Protein AF-A0A536QXT1-F1 (afdb_monomer_lite)

pLDDT: mean 77.89, std 16.11, range [39.53, 96.19]

Structure (mmCIF, N/CA/C/O backbone):
data_AF-A0A536QXT1-F1
#
_entry.id   AF-A0A536QXT1-F1
#
loop_
_atom_site.group_PDB
_atom_site.id
_atom_site.type_symbol
_atom_site.label_atom_id
_atom_site.label_alt_id
_atom_site.label_comp_id
_atom_site.label_asym_id
_atom_site.label_entity_id
_atom_site.label_seq_id
_atom_site.pdbx_PDB_ins_code
_atom_site.Cartn_x
_atom_site.Cartn_y
_atom_site.Cartn_z
_atom_site.occupancy
_atom_site.B_iso_or_equiv
_atom_site.auth_seq_id
_atom_site.auth_comp_id
_atom_site.auth_asym_id
_atom_site.auth_atom_id
_atom_site.pdbx_PDB_model_num
ATOM 1 N N . MET A 1 1 ? -66.895 42.286 120.898 1.00 40.38 1 MET A N 1
ATOM 2 C CA . MET A 1 1 ? -66.283 42.930 1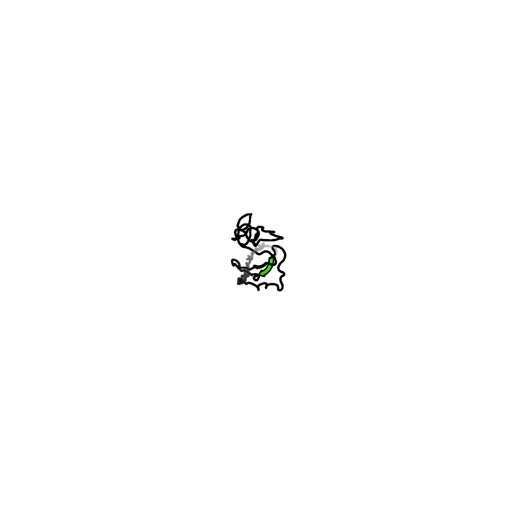19.714 1.00 40.38 1 MET A CA 1
ATOM 3 C C . MET A 1 1 ? -64.913 42.300 119.509 1.00 40.38 1 MET A C 1
ATOM 5 O O . MET A 1 1 ? -64.067 42.483 120.363 1.00 40.38 1 MET A O 1
ATOM 9 N N . GLY A 1 2 ? -64.748 41.333 118.602 1.00 40.84 2 GLY A N 1
ATOM 10 C CA . GLY A 1 2 ? -64.318 41.585 117.217 1.00 40.84 2 GLY A CA 1
ATOM 11 C C . GLY A 1 2 ? -62.828 41.958 117.222 1.00 40.84 2 GLY A C 1
ATOM 12 O O . GLY A 1 2 ? -62.494 43.019 117.716 1.00 40.84 2 GLY A O 1
ATOM 13 N N . SER A 1 3 ? -61.886 41.181 116.687 1.00 39.53 3 SER A N 1
ATOM 14 C CA . SER A 1 3 ? -61.837 40.740 115.294 1.00 39.53 3 SER A CA 1
ATOM 15 C C . SER A 1 3 ? -60.483 40.024 115.043 1.00 39.53 3 SER A C 1
ATOM 17 O O . SER A 1 3 ? -59.517 40.350 115.728 1.00 39.53 3 SER A O 1
ATOM 19 N N . ARG A 1 4 ? -60.421 39.193 113.980 1.00 43.53 4 ARG A N 1
ATOM 20 C CA . ARG A 1 4 ? -59.234 38.872 113.131 1.00 43.53 4 ARG A CA 1
ATOM 21 C C . ARG A 1 4 ? -58.286 37.759 113.617 1.00 43.53 4 ARG A C 1
ATOM 23 O O . ARG A 1 4 ? -57.933 37.742 114.778 1.00 43.53 4 ARG A O 1
ATOM 30 N N . ILE A 1 5 ? -57.772 36.816 112.817 1.00 48.12 5 ILE A N 1
ATOM 31 C CA . ILE A 1 5 ? -57.780 36.481 111.376 1.00 48.12 5 ILE A CA 1
ATOM 32 C C . ILE A 1 5 ? -57.341 34.998 111.317 1.00 48.12 5 ILE A C 1
ATOM 34 O O . ILE A 1 5 ? -56.335 34.654 111.931 1.00 48.12 5 ILE A O 1
ATOM 38 N N . PHE A 1 6 ? -58.037 34.133 110.573 1.00 41.16 6 PHE A N 1
ATOM 39 C CA . PHE A 1 6 ? -57.503 32.832 110.143 1.00 41.16 6 PHE A CA 1
ATOM 40 C C . PHE A 1 6 ? -57.125 32.948 108.665 1.00 41.16 6 PHE A C 1
ATOM 42 O O . PHE A 1 6 ? -57.949 33.356 107.849 1.00 41.16 6 PHE A O 1
ATOM 49 N N . SER A 1 7 ? -55.878 32.620 108.336 1.00 44.53 7 SER A N 1
ATOM 50 C CA . SER A 1 7 ? -55.336 32.627 106.977 1.00 44.53 7 SER A CA 1
ATOM 51 C C . SER A 1 7 ? -54.989 31.187 106.594 1.00 44.53 7 SER A C 1
ATOM 53 O O . SER A 1 7 ? -54.157 30.593 107.282 1.00 44.53 7 SER A O 1
ATOM 55 N N . PRO A 1 8 ? -55.599 30.583 105.560 1.00 49.38 8 PRO A N 1
ATOM 56 C CA . PRO A 1 8 ? -55.111 29.325 105.022 1.00 49.38 8 PRO A CA 1
ATOM 57 C C . PRO A 1 8 ? -54.189 29.572 103.819 1.00 49.38 8 PRO A C 1
ATOM 59 O O . PRO A 1 8 ? -54.551 30.228 102.843 1.00 49.38 8 PRO A O 1
ATOM 62 N N . LEU A 1 9 ? -52.982 29.013 103.913 1.00 43.44 9 LEU A N 1
ATOM 63 C CA . LEU A 1 9 ? -52.027 28.848 102.820 1.00 43.44 9 LEU A CA 1
ATOM 64 C C . LEU A 1 9 ? -52.678 28.085 101.655 1.00 43.44 9 LEU A C 1
ATOM 66 O O . LEU A 1 9 ? -53.100 26.941 101.811 1.00 43.44 9 LEU A O 1
ATOM 70 N N . VAL A 1 10 ? -52.720 28.714 100.482 1.00 43.09 10 VAL A N 1
ATOM 71 C CA . VAL A 1 10 ? -53.077 28.075 99.210 1.00 43.09 10 VAL A CA 1
ATOM 72 C C . VAL A 1 10 ? -51.800 27.498 98.600 1.00 43.09 10 VAL A C 1
ATOM 74 O O . VAL A 1 10 ? -50.863 28.235 98.301 1.00 43.09 10 VAL A O 1
ATOM 77 N N . VAL A 1 11 ? -51.755 26.177 98.420 1.00 44.84 11 VAL A N 1
ATOM 78 C CA . VAL A 1 11 ? -50.685 25.475 97.695 1.00 44.84 11 VAL A CA 1
ATOM 79 C C . VAL A 1 11 ? -51.102 25.363 96.228 1.00 44.84 11 VAL A C 1
ATOM 81 O O . VAL A 1 11 ? -52.096 24.711 95.916 1.00 44.84 11 VAL A O 1
ATOM 84 N N . ALA A 1 12 ? -50.360 26.005 95.326 1.00 45.12 12 ALA A N 1
ATOM 85 C CA . ALA A 1 12 ? -50.551 25.881 93.882 1.00 45.12 12 ALA A CA 1
ATOM 86 C C . ALA A 1 12 ? -49.687 24.731 93.336 1.00 45.12 12 ALA A C 1
ATOM 88 O O . ALA A 1 12 ? -48.463 24.761 93.456 1.00 45.12 12 ALA A O 1
ATOM 89 N N . ALA A 1 13 ? -50.317 23.719 92.736 1.00 45.69 13 ALA A N 1
ATOM 90 C CA . ALA A 1 13 ? -49.630 22.637 92.033 1.00 45.69 13 ALA A CA 1
ATOM 91 C C . ALA A 1 13 ? -49.416 23.023 90.559 1.00 45.69 13 ALA A C 1
ATOM 93 O O . ALA A 1 13 ? -50.376 23.297 89.840 1.00 45.69 13 ALA A O 1
ATOM 94 N N . ILE A 1 14 ? -48.160 23.048 90.108 1.00 53.03 14 ILE A N 1
ATOM 95 C CA . ILE A 1 14 ? -47.790 23.283 88.705 1.00 53.03 14 ILE A CA 1
ATOM 96 C C . ILE A 1 14 ? -47.712 21.925 87.998 1.00 53.03 14 ILE A C 1
ATOM 98 O O . ILE A 1 14 ? -46.902 21.077 88.369 1.00 53.03 14 ILE A O 1
ATOM 102 N N . VAL A 1 15 ? -48.541 21.723 86.972 1.00 52.38 15 VAL A N 1
ATOM 103 C CA . VAL A 1 15 ? -48.498 20.550 86.085 1.00 52.38 15 VAL A CA 1
ATOM 104 C C . VAL A 1 15 ? -47.639 20.898 84.868 1.00 52.38 15 VAL A C 1
ATOM 106 O O . VAL A 1 15 ? -47.990 21.785 84.093 1.00 52.38 15 VAL A O 1
ATOM 109 N N . PHE A 1 16 ? -46.508 20.211 84.696 1.00 45.91 16 PHE A N 1
ATOM 110 C CA . PHE A 1 16 ? -45.676 20.304 83.492 1.00 45.91 16 PHE A CA 1
ATOM 111 C C . PHE A 1 16 ? -46.166 19.294 82.445 1.00 45.91 16 PHE A C 1
ATOM 113 O O . PHE A 1 16 ? -45.973 18.091 82.602 1.00 45.91 16 PHE A O 1
ATOM 120 N N . SER A 1 17 ? -46.782 19.786 81.368 1.00 48.25 17 SER A N 1
ATOM 121 C CA . SER A 1 17 ? -47.130 18.984 80.188 1.00 48.25 17 SER A CA 1
ATOM 122 C C . SER A 1 17 ? -45.988 19.031 79.174 1.00 48.25 17 SER A C 1
ATOM 124 O O . SER A 1 17 ? -45.720 20.073 78.578 1.00 48.25 17 SER A O 1
ATOM 126 N N . SER A 1 18 ? -45.309 17.906 78.962 1.00 56.62 18 SER A N 1
ATOM 127 C CA . SER A 1 18 ? -44.285 17.744 77.929 1.00 56.62 18 SER A CA 1
ATOM 128 C C . SER A 1 18 ? -44.925 17.340 76.595 1.00 56.62 18 SER A C 1
ATOM 130 O O . SER A 1 18 ? -45.436 16.234 76.437 1.00 56.62 18 SER A O 1
ATOM 132 N N . LEU A 1 19 ? -44.889 18.239 75.607 1.00 58.31 19 LEU A N 1
ATOM 133 C CA . LEU A 1 19 ? -45.233 17.914 74.221 1.00 58.31 19 LEU A CA 1
ATOM 134 C C . LEU A 1 19 ? -44.045 17.198 73.566 1.00 58.31 19 LEU A C 1
ATOM 136 O O . LEU A 1 19 ? -43.004 17.804 73.317 1.00 58.31 19 LEU A O 1
ATOM 140 N N . ALA A 1 20 ? -44.198 15.905 73.286 1.00 60.09 20 ALA A N 1
ATOM 141 C CA . ALA A 1 20 ? -43.243 15.151 72.485 1.00 60.09 20 ALA A CA 1
ATOM 142 C C . ALA A 1 20 ? -43.400 15.533 71.004 1.00 60.09 20 ALA A C 1
ATOM 144 O O . ALA A 1 20 ? -44.385 15.179 70.359 1.00 60.09 20 ALA A O 1
ATOM 145 N N . VAL A 1 21 ? -42.425 16.261 70.458 1.00 60.75 21 VAL A N 1
ATOM 146 C CA . VAL A 1 21 ? -42.320 16.516 69.015 1.00 60.75 21 VAL A CA 1
ATOM 147 C C . VAL A 1 21 ? -41.601 15.329 68.379 1.00 60.75 21 VAL A C 1
ATOM 149 O O . VAL A 1 21 ? -40.430 15.087 68.663 1.00 60.75 21 VAL A O 1
ATOM 152 N N . TRP A 1 22 ? -42.295 14.569 67.532 1.00 61.62 22 TRP A N 1
ATOM 153 C CA . TRP A 1 22 ? -41.678 13.520 66.714 1.00 61.62 22 TRP A CA 1
ATOM 154 C C . TRP A 1 22 ? -41.211 14.098 65.372 1.00 61.62 22 TRP A C 1
ATOM 156 O O . TRP A 1 22 ? -41.986 14.793 64.711 1.00 61.62 22 TRP A O 1
ATOM 166 N N . PRO A 1 23 ? -39.973 13.820 64.928 1.00 55.31 23 PRO A N 1
ATOM 167 C CA . PRO A 1 23 ? -39.521 14.248 63.615 1.00 55.31 23 PRO A CA 1
ATOM 168 C C . PRO A 1 23 ? -40.154 13.360 62.536 1.00 55.31 23 PRO A C 1
ATOM 170 O O . PRO A 1 23 ? -39.964 12.146 62.521 1.00 55.31 23 PRO A O 1
ATOM 173 N N . ALA A 1 24 ? -40.896 13.964 61.609 1.00 63.25 24 ALA A N 1
ATOM 174 C CA . ALA A 1 24 ? -41.355 13.284 60.404 1.00 63.25 24 ALA A CA 1
ATOM 175 C C . ALA A 1 24 ? -40.187 13.171 59.408 1.00 63.25 24 ALA A C 1
ATOM 177 O O . ALA A 1 24 ? -39.742 14.169 58.837 1.00 63.25 24 ALA A O 1
ATOM 178 N N . THR A 1 25 ? -39.682 11.960 59.183 1.00 62.41 25 THR A N 1
ATOM 179 C CA . THR A 1 25 ? -38.692 11.677 58.139 1.00 62.41 25 THR A CA 1
ATOM 180 C C . THR A 1 25 ? -39.370 11.687 56.767 1.00 62.41 25 THR A C 1
ATOM 182 O O . THR A 1 25 ? -40.106 10.774 56.402 1.00 62.41 25 THR A O 1
ATOM 185 N N . ARG A 1 26 ? -39.129 12.735 55.971 1.00 65.44 26 ARG A N 1
ATOM 186 C CA . ARG A 1 26 ? -39.479 12.738 54.543 1.00 65.44 26 ARG A CA 1
ATOM 187 C C . ARG A 1 26 ? -38.472 11.877 53.783 1.00 65.44 26 ARG A C 1
ATOM 189 O O . ARG A 1 26 ? -37.307 12.250 53.677 1.00 65.44 26 ARG A O 1
ATOM 196 N N . ALA A 1 27 ? -38.921 10.748 53.241 1.00 67.56 27 ALA A N 1
ATOM 197 C CA . ALA A 1 27 ? -38.139 9.974 52.285 1.00 67.56 27 ALA A CA 1
ATOM 198 C C . ALA A 1 27 ? -38.083 10.731 50.949 1.00 67.56 27 ALA A C 1
ATOM 200 O O . ALA A 1 27 ? -39.114 10.989 50.327 1.00 67.56 27 ALA A O 1
ATOM 201 N N . PHE A 1 28 ? -36.882 11.115 50.522 1.00 65.44 28 PHE A N 1
ATOM 202 C CA . PHE A 1 28 ? -36.654 11.682 49.197 1.00 65.44 28 PHE A CA 1
ATOM 203 C C . PHE A 1 28 ? -36.511 10.516 48.213 1.00 65.44 28 PHE A C 1
ATOM 205 O O . PHE A 1 28 ? -35.582 9.717 48.337 1.00 65.44 28 PHE A O 1
ATOM 212 N N . ALA A 1 29 ? -37.441 10.374 47.268 1.00 68.25 29 ALA A N 1
ATOM 213 C CA . ALA A 1 29 ? -37.279 9.414 46.182 1.00 68.25 29 ALA A CA 1
ATOM 214 C C . ALA A 1 29 ? -36.111 9.881 45.301 1.00 68.25 29 ALA A C 1
ATOM 216 O O . ALA A 1 29 ? -36.139 10.990 44.765 1.00 68.25 29 ALA A O 1
ATOM 217 N N . ALA A 1 30 ? -35.064 9.062 45.189 1.00 70.81 30 ALA A N 1
ATOM 218 C CA . ALA A 1 30 ? -33.963 9.341 44.279 1.00 70.81 30 ALA A CA 1
ATOM 219 C C . ALA A 1 30 ? -34.484 9.322 42.828 1.00 70.81 30 ALA A C 1
ATOM 221 O O . ALA A 1 30 ? -35.277 8.439 42.489 1.00 70.81 30 ALA A O 1
ATOM 222 N N . PRO A 1 31 ? -34.060 10.259 41.9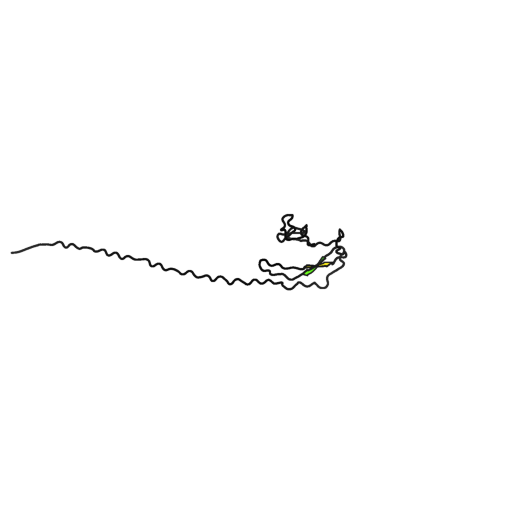61 1.00 66.00 31 PRO A N 1
ATOM 223 C CA . PRO A 1 31 ? -34.397 10.189 40.549 1.00 66.00 31 PRO A CA 1
ATOM 224 C C . PRO A 1 31 ? -33.807 8.902 39.962 1.00 66.00 31 PRO A C 1
ATOM 226 O O . PRO A 1 31 ? -32.609 8.640 40.071 1.00 66.00 31 PRO A O 1
ATOM 229 N N . THR A 1 32 ? -34.651 8.084 39.341 1.00 63.41 32 THR A N 1
ATOM 230 C CA . THR A 1 32 ? -34.212 6.970 38.504 1.00 63.41 32 THR A CA 1
ATOM 231 C C . THR A 1 32 ? -33.554 7.545 37.254 1.00 63.41 32 THR A C 1
ATOM 233 O O . THR A 1 32 ? -34.227 7.955 36.309 1.00 63.41 32 THR A O 1
ATOM 236 N N . SER A 1 33 ? -32.220 7.598 37.244 1.00 68.06 33 SER A N 1
ATOM 237 C CA . SER A 1 33 ? -31.461 7.849 36.019 1.00 68.06 33 SER A CA 1
ATOM 238 C C . SER A 1 33 ? -31.817 6.765 35.006 1.00 68.06 33 SER A C 1
ATOM 240 O O . SER A 1 33 ? -31.451 5.603 35.175 1.00 68.06 33 SER A O 1
ATOM 242 N N . SER A 1 34 ? -32.560 7.137 33.965 1.00 66.75 34 SER A N 1
ATOM 243 C CA . SER A 1 34 ? -32.763 6.264 32.812 1.00 66.75 34 SER A CA 1
ATOM 244 C C . SER A 1 34 ? -31.395 6.023 32.183 1.00 66.75 34 SER A C 1
ATOM 246 O O . SER A 1 34 ? -30.724 6.978 31.789 1.00 66.75 34 SER A O 1
ATOM 248 N N . ALA A 1 35 ? -30.950 4.766 32.146 1.00 66.94 35 ALA A N 1
ATOM 249 C CA . ALA A 1 35 ? -29.725 4.414 31.445 1.00 66.94 35 ALA A CA 1
ATOM 250 C C . ALA A 1 35 ? -29.864 4.867 29.980 1.00 66.94 35 ALA A C 1
ATOM 252 O O . ALA A 1 35 ? -30.922 4.633 29.384 1.00 66.94 35 ALA A O 1
ATOM 253 N N . PRO A 1 36 ? -28.852 5.533 29.394 1.00 65.19 36 PRO A N 1
ATOM 254 C CA . PRO A 1 36 ? -28.902 5.863 27.979 1.00 65.19 36 PRO A CA 1
ATOM 255 C C . PRO A 1 36 ? -29.094 4.564 27.189 1.00 65.19 36 PRO A C 1
ATOM 257 O O . PRO A 1 36 ? -28.470 3.547 27.503 1.00 65.19 36 PRO A O 1
ATOM 260 N N . ALA A 1 37 ? -29.981 4.586 26.191 1.00 65.75 37 ALA A N 1
ATOM 261 C CA . ALA A 1 37 ? -30.126 3.470 25.267 1.00 65.75 37 ALA A CA 1
ATOM 262 C C . ALA A 1 37 ? -28.739 3.123 24.710 1.00 65.75 37 ALA A C 1
ATOM 264 O O . ALA A 1 37 ? -28.012 4.019 24.272 1.00 65.75 37 ALA A O 1
ATOM 265 N N . ALA A 1 38 ? -28.352 1.847 24.778 1.00 65.94 38 ALA A N 1
ATOM 266 C CA . ALA A 1 38 ? -27.084 1.393 24.226 1.00 65.94 38 ALA A CA 1
ATOM 267 C C . ALA A 1 38 ? -27.022 1.825 22.755 1.00 65.94 38 ALA A C 1
ATOM 269 O O . ALA A 1 38 ? -27.861 1.413 21.953 1.00 65.94 38 ALA A O 1
ATOM 270 N N . ALA A 1 39 ? -26.073 2.700 22.415 1.00 69.44 39 ALA A N 1
ATOM 271 C CA . ALA A 1 39 ? -25.872 3.104 21.035 1.00 69.44 39 ALA A CA 1
ATOM 272 C C . ALA A 1 39 ? -25.581 1.842 20.214 1.00 69.44 39 ALA A C 1
ATOM 274 O O . ALA A 1 39 ? -24.644 1.101 20.520 1.00 69.44 39 ALA A O 1
ATOM 275 N N . THR A 1 40 ? -26.395 1.573 19.193 1.00 81.88 40 THR A N 1
ATOM 276 C CA . THR A 1 40 ? -26.105 0.509 18.233 1.00 81.88 40 THR A CA 1
ATOM 277 C C . THR A 1 40 ? -24.861 0.916 17.470 1.00 81.88 40 THR A C 1
ATOM 279 O O . THR A 1 40 ? -24.903 1.815 16.630 1.00 81.88 40 THR A O 1
ATOM 282 N N . CYS A 1 41 ? -23.737 0.293 17.802 1.00 90.25 41 CYS A N 1
ATOM 283 C CA . CYS A 1 41 ? -22.529 0.473 17.028 1.00 90.25 41 CYS A CA 1
ATOM 284 C C . CYS A 1 41 ? -22.712 -0.198 15.663 1.00 90.25 41 CYS A C 1
ATOM 286 O O . CYS A 1 41 ? -23.151 -1.345 15.590 1.00 90.25 41 CYS A O 1
ATOM 288 N N . VAL A 1 42 ? -22.378 0.523 14.595 1.00 93.06 42 VAL A N 1
ATOM 289 C CA . VAL A 1 42 ? -22.382 -0.001 13.229 1.00 93.06 42 VAL A CA 1
ATOM 290 C C . VAL A 1 42 ? -21.042 0.333 12.596 1.00 93.06 42 VAL A C 1
ATOM 292 O O . VAL A 1 42 ? -20.690 1.507 12.461 1.00 93.06 42 VAL A O 1
ATOM 295 N N . SER A 1 43 ? -20.295 -0.696 12.210 1.00 94.44 43 SER A N 1
ATOM 296 C CA . SER A 1 43 ? -19.064 -0.502 11.459 1.00 94.44 43 SER A CA 1
ATOM 297 C C . SER A 1 43 ? -19.354 -0.072 10.029 1.00 94.44 43 SER A C 1
ATOM 299 O O . SER A 1 43 ? -20.372 -0.426 9.436 1.00 94.44 43 SER A O 1
ATOM 301 N N . SER A 1 44 ? -18.432 0.679 9.446 1.00 95.00 44 SER A N 1
ATOM 302 C CA . SER A 1 44 ? -18.517 1.117 8.057 1.00 95.00 44 SER A CA 1
ATOM 303 C C . SER A 1 44 ? -17.130 1.291 7.460 1.00 95.00 44 SER A C 1
ATOM 305 O O . SER A 1 44 ? -16.143 1.442 8.179 1.00 95.00 44 SER A O 1
ATOM 307 N N . VAL A 1 45 ? -17.053 1.293 6.133 1.00 96.06 45 VAL A N 1
ATOM 308 C CA . VAL A 1 45 ? -15.843 1.660 5.397 1.00 96.06 45 VAL A CA 1
ATOM 309 C C . VAL A 1 45 ? -16.200 2.827 4.494 1.00 96.06 45 VAL A C 1
ATOM 311 O O . VAL A 1 45 ? -17.156 2.746 3.723 1.00 96.06 45 VAL A O 1
ATOM 314 N N . GLY A 1 46 ? -15.456 3.925 4.624 1.00 94.69 46 GLY A N 1
ATOM 315 C CA . GLY A 1 46 ? -15.621 5.086 3.758 1.00 94.69 46 GLY A CA 1
ATOM 316 C C . GLY A 1 46 ? -15.272 4.790 2.291 1.00 94.69 46 GLY A C 1
ATOM 317 O O . GLY A 1 46 ? -14.830 3.689 1.948 1.00 94.69 46 GLY A O 1
ATOM 318 N N . PRO A 1 47 ? -15.424 5.778 1.399 1.00 95.75 47 PRO A N 1
ATOM 319 C CA . PRO A 1 47 ? -14.972 5.641 0.019 1.00 95.75 47 PRO A CA 1
ATOM 320 C C . PRO A 1 47 ? -13.453 5.431 -0.048 1.00 95.75 47 PRO A C 1
ATOM 322 O O . PRO A 1 47 ? -12.698 5.999 0.743 1.00 95.75 47 PRO A O 1
ATOM 325 N N . GLY A 1 48 ? -13.007 4.621 -1.011 1.00 93.75 48 GLY A N 1
ATOM 326 C CA . GLY A 1 48 ? -11.585 4.462 -1.319 1.00 93.75 48 GLY A CA 1
ATOM 327 C C . GLY A 1 48 ? -10.969 5.726 -1.911 1.00 93.75 48 GLY A C 1
ATOM 328 O O . GLY A 1 48 ? -11.667 6.570 -2.472 1.00 93.75 48 GLY A O 1
ATOM 329 N N . ILE A 1 49 ? -9.646 5.836 -1.809 1.00 93.25 49 ILE A N 1
ATOM 330 C CA . ILE A 1 49 ? -8.888 6.902 -2.464 1.00 93.25 49 ILE A CA 1
ATOM 331 C C . ILE A 1 49 ? -8.489 6.392 -3.854 1.00 93.25 49 ILE A C 1
ATOM 333 O O . ILE A 1 49 ? -7.726 5.419 -3.933 1.00 93.25 49 ILE A O 1
ATOM 337 N N . PRO A 1 50 ? -9.012 6.999 -4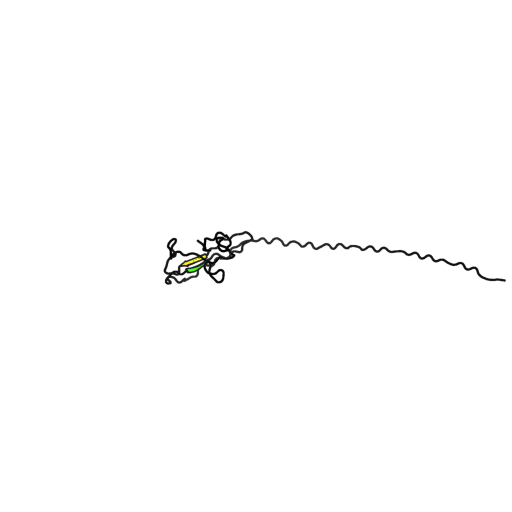.938 1.00 90.12 50 PRO A N 1
ATOM 338 C CA . PRO A 1 50 ? -8.722 6.561 -6.294 1.00 90.12 50 PRO A CA 1
ATOM 339 C C . PRO A 1 50 ? -7.272 6.862 -6.665 1.00 90.12 50 PRO A C 1
ATOM 341 O O . PRO A 1 50 ? -6.589 7.660 -6.019 1.00 90.12 50 PRO A O 1
ATOM 344 N N . HIS A 1 51 ? -6.820 6.240 -7.748 1.00 87.38 51 HIS A N 1
ATOM 345 C CA . HIS A 1 51 ? -5.485 6.493 -8.251 1.00 87.38 51 HIS A CA 1
ATOM 346 C C . HIS A 1 51 ? -5.350 7.885 -8.871 1.00 87.38 51 HIS A C 1
ATOM 348 O O . HIS A 1 51 ? -6.273 8.353 -9.545 1.00 87.38 51 HIS A O 1
ATOM 354 N N . PRO A 1 52 ? -4.202 8.553 -8.677 1.00 88.44 52 PRO A N 1
ATOM 355 C CA . PRO A 1 52 ? -3.913 9.798 -9.367 1.00 88.44 52 PRO A CA 1
ATOM 356 C C . PRO A 1 52 ? -3.685 9.542 -10.864 1.00 88.44 52 PRO A C 1
ATOM 358 O O . PRO A 1 52 ? -3.100 8.532 -11.264 1.00 88.44 52 PRO A O 1
ATOM 361 N N . ALA A 1 53 ? -4.131 10.477 -11.702 1.00 88.00 53 ALA A N 1
ATOM 362 C CA . ALA A 1 53 ? -3.855 10.457 -13.135 1.00 88.00 53 ALA A CA 1
ATOM 363 C C . ALA A 1 53 ? -2.440 10.985 -13.431 1.00 88.00 53 ALA A C 1
ATOM 365 O O . ALA A 1 53 ? -1.949 11.874 -12.739 1.00 88.00 53 ALA A O 1
ATOM 366 N N . GLY A 1 54 ? -1.807 10.473 -14.492 1.00 86.00 54 GLY A N 1
ATOM 367 C CA . GLY A 1 54 ? -0.547 11.024 -15.006 1.00 86.00 54 GLY A CA 1
ATOM 368 C C . GLY A 1 54 ? 0.667 10.790 -14.106 1.00 86.00 54 GLY A C 1
ATOM 369 O O . GLY A 1 54 ? 1.487 11.690 -13.934 1.00 86.00 54 GLY A O 1
ATOM 370 N N . LEU A 1 55 ? 0.789 9.598 -13.519 1.00 86.81 55 LEU A N 1
ATOM 371 C CA . LEU A 1 55 ? 1.949 9.274 -12.695 1.00 86.81 55 LEU A CA 1
ATOM 372 C C . LEU A 1 55 ? 3.237 9.212 -13.531 1.00 86.81 55 LEU A C 1
ATOM 374 O O . LEU A 1 55 ? 3.262 8.524 -14.554 1.00 86.81 55 LEU A O 1
ATOM 378 N N . PRO A 1 56 ? 4.317 9.887 -13.097 1.00 87.62 56 PRO A N 1
ATOM 379 C CA . PRO A 1 56 ? 5.613 9.763 -13.743 1.00 87.62 56 PRO A CA 1
ATOM 380 C C . PRO A 1 56 ? 6.141 8.3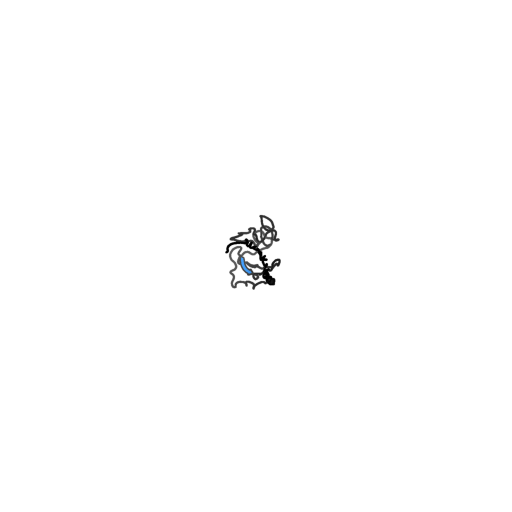32 -13.602 1.00 87.62 56 PRO A C 1
ATOM 382 O O . PRO A 1 56 ? 5.960 7.683 -12.570 1.00 87.62 56 PRO A O 1
ATOM 385 N N . ALA A 1 57 ? 6.819 7.856 -14.642 1.00 90.88 57 ALA A N 1
ATOM 386 C CA . ALA A 1 57 ? 7.404 6.523 -14.706 1.00 90.88 57 ALA A CA 1
ATOM 387 C C . ALA A 1 57 ? 8.811 6.577 -15.313 1.00 90.88 57 ALA A C 1
ATOM 389 O O . ALA A 1 57 ? 9.163 7.540 -15.995 1.00 90.88 57 ALA A O 1
ATOM 390 N N . GLY A 1 58 ? 9.607 5.531 -15.082 1.00 93.25 58 GLY A N 1
ATOM 391 C CA . GLY A 1 58 ? 10.950 5.403 -15.649 1.00 93.25 58 GLY A CA 1
ATOM 392 C C . GLY A 1 58 ? 12.037 6.181 -14.906 1.00 93.25 58 GLY A C 1
ATOM 393 O O . GLY A 1 58 ? 13.121 6.375 -15.453 1.00 93.25 58 GLY A O 1
ATOM 394 N N . VAL A 1 59 ? 11.792 6.612 -13.663 1.00 95.25 59 VAL A N 1
ATOM 395 C CA . VAL A 1 59 ? 12.835 7.243 -12.840 1.00 95.25 59 VAL A CA 1
ATOM 396 C C . VAL A 1 59 ? 13.978 6.242 -12.626 1.00 95.25 59 VAL A C 1
ATOM 398 O O . VAL A 1 59 ? 13.752 5.061 -12.353 1.00 95.25 59 VAL A O 1
ATOM 401 N N . SER A 1 60 ? 15.228 6.680 -12.769 1.00 96.19 60 SER A N 1
ATOM 402 C CA . SER A 1 60 ? 16.394 5.797 -12.643 1.00 96.19 60 SER A CA 1
ATOM 403 C C . SER A 1 60 ? 16.456 5.133 -11.258 1.00 96.19 60 SER A C 1
ATOM 405 O O . SER A 1 60 ? 16.520 5.836 -10.247 1.00 96.19 60 SER A O 1
ATOM 407 N N . GLY A 1 61 ? 16.481 3.797 -11.207 1.00 93.56 61 GLY A N 1
ATOM 408 C CA . GLY A 1 61 ? 16.520 3.010 -9.969 1.00 93.56 61 GLY A CA 1
ATOM 409 C C . GLY A 1 61 ? 15.151 2.508 -9.490 1.00 93.56 61 GLY A C 1
ATOM 410 O O . GLY A 1 61 ? 14.187 2.442 -10.258 1.00 93.56 61 GLY A O 1
ATOM 411 N N . PHE A 1 62 ? 15.081 2.128 -8.211 1.00 91.62 62 PHE A N 1
ATOM 412 C CA . PHE A 1 62 ? 13.850 1.693 -7.546 1.00 91.62 62 PHE A CA 1
ATOM 413 C C . PHE A 1 62 ? 13.069 2.896 -7.028 1.00 91.62 62 PHE A C 1
ATOM 415 O O . PHE A 1 62 ? 13.535 3.596 -6.132 1.00 91.62 62 PHE A O 1
ATOM 422 N N . HIS A 1 63 ? 11.866 3.106 -7.561 1.00 92.44 63 HIS A N 1
ATOM 423 C CA . HIS A 1 63 ? 10.957 4.152 -7.101 1.00 92.44 63 HIS A CA 1
ATOM 424 C C . HIS A 1 63 ? 9.542 3.600 -6.995 1.00 92.44 63 HIS A C 1
ATOM 426 O O . HIS A 1 63 ? 9.105 2.807 -7.828 1.00 92.44 63 HIS A O 1
ATOM 432 N N . ALA A 1 64 ? 8.832 4.029 -5.960 1.00 91.38 64 ALA A N 1
ATOM 433 C CA . ALA A 1 64 ? 7.439 3.690 -5.730 1.00 91.38 64 ALA A CA 1
ATOM 434 C C . ALA A 1 64 ? 6.650 4.974 -5.484 1.00 91.38 64 ALA A C 1
ATOM 436 O O . ALA A 1 64 ? 7.150 5.910 -4.862 1.00 91.38 64 ALA A O 1
ATOM 437 N N . GLN A 1 65 ? 5.410 4.999 -5.952 1.00 90.94 65 GLN A N 1
ATOM 438 C CA . GLN A 1 65 ? 4.465 6.078 -5.695 1.00 90.94 65 GLN A CA 1
ATOM 439 C C . GLN A 1 65 ? 3.185 5.494 -5.119 1.00 90.94 65 GLN A C 1
ATOM 441 O O . GLN A 1 65 ? 2.774 4.389 -5.483 1.00 90.94 65 GLN A O 1
ATOM 446 N N . TRP A 1 66 ? 2.548 6.244 -4.224 1.00 89.12 66 TRP A N 1
ATOM 447 C CA . TRP A 1 66 ? 1.229 5.888 -3.720 1.00 89.12 66 TRP A CA 1
ATOM 448 C C . TRP A 1 66 ? 0.224 5.895 -4.874 1.00 89.12 66 TRP A C 1
ATOM 450 O O . TRP A 1 66 ? 0.052 6.912 -5.545 1.00 89.12 66 TRP A O 1
ATOM 460 N N . TYR A 1 67 ? -0.428 4.760 -5.116 1.00 93.00 67 TYR A N 1
ATOM 461 C CA . TYR A 1 67 ? -1.372 4.590 -6.220 1.00 93.00 67 TYR A CA 1
ATOM 462 C C . TYR A 1 67 ? -2.824 4.566 -5.760 1.00 93.00 67 TYR A C 1
ATOM 464 O O . TYR A 1 67 ? -3.713 4.747 -6.572 1.00 93.00 67 TYR A O 1
ATOM 472 N N . GLY A 1 68 ? -3.101 4.344 -4.480 1.00 94.06 68 GLY A N 1
ATOM 473 C CA . GLY A 1 68 ? -4.468 4.357 -3.972 1.00 94.06 68 GLY A CA 1
ATOM 474 C C . GLY A 1 68 ? -4.616 3.528 -2.711 1.00 94.06 68 GLY A C 1
ATOM 475 O O . GLY A 1 68 ? -3.679 2.867 -2.266 1.00 94.06 68 GLY A O 1
ATOM 476 N N . GLN A 1 69 ? -5.809 3.565 -2.130 1.00 94.56 69 GLN A N 1
ATOM 477 C CA . GLN A 1 69 ? -6.131 2.760 -0.956 1.00 94.56 69 GLN A CA 1
ATOM 478 C C . GLN A 1 69 ? -7.631 2.520 -0.814 1.00 94.56 69 GLN A C 1
ATOM 480 O O . GLN A 1 69 ? -8.454 3.260 -1.356 1.00 94.56 69 GLN A O 1
ATOM 485 N N . SER A 1 70 ? -7.985 1.513 -0.020 1.00 95.00 70 SER A N 1
ATOM 486 C CA . SER A 1 70 ? -9.331 1.382 0.530 1.00 95.00 70 SER A CA 1
ATOM 487 C C . SER A 1 70 ? -9.691 2.600 1.387 1.00 95.00 70 SER A C 1
ATOM 489 O O . SER A 1 70 ? -8.821 3.347 1.850 1.00 95.00 70 SER A O 1
ATOM 491 N N . GLY A 1 71 ? -10.988 2.783 1.629 1.00 95.69 71 GLY A N 1
ATOM 492 C CA . GLY A 1 71 ? -11.455 3.836 2.518 1.00 95.69 71 GLY A CA 1
ATOM 493 C C . GLY A 1 71 ? -11.081 3.579 3.970 1.00 95.69 71 GLY A C 1
ATOM 494 O O . GLY A 1 71 ? -10.691 2.472 4.351 1.00 95.69 71 GLY A O 1
ATOM 495 N N . TYR A 1 72 ? -11.211 4.621 4.784 1.00 94.12 72 TYR A N 1
ATOM 496 C CA . TYR A 1 72 ? -10.972 4.525 6.217 1.00 94.12 72 TYR A CA 1
ATOM 497 C C . TYR A 1 72 ? -12.141 3.800 6.897 1.00 94.12 72 TYR A C 1
ATOM 499 O O . TYR A 1 72 ? -13.292 4.216 6.723 1.00 94.12 72 TYR A O 1
ATOM 507 N N . PRO A 1 73 ? -11.880 2.715 7.645 1.00 94.19 73 PRO A N 1
ATOM 508 C CA . PRO A 1 73 ? -12.922 2.016 8.374 1.00 94.19 73 PRO A CA 1
ATOM 509 C C . PRO A 1 73 ? -13.250 2.733 9.690 1.00 94.19 73 PRO A C 1
ATOM 511 O O . PRO A 1 73 ? -12.362 3.217 10.388 1.00 94.19 73 PRO A O 1
ATOM 514 N N . THR A 1 74 ? -14.526 2.742 10.060 1.00 93.88 74 THR A N 1
ATOM 515 C CA . THR A 1 74 ? -14.985 2.954 11.438 1.00 93.88 74 THR A CA 1
ATOM 516 C C . THR A 1 74 ? -15.432 1.601 11.962 1.00 93.88 74 THR A C 1
ATOM 518 O O . THR A 1 74 ? -16.318 0.995 11.366 1.00 93.88 74 THR A O 1
ATOM 521 N N . LEU A 1 75 ? -14.804 1.107 13.029 1.00 93.38 75 LEU A N 1
ATOM 522 C CA . LEU A 1 75 ? -15.046 -0.239 13.550 1.00 93.38 75 LEU A CA 1
ATOM 523 C C . LEU A 1 75 ? -15.686 -0.211 14.932 1.00 93.38 75 LEU A C 1
ATOM 525 O O . LEU A 1 75 ? -15.285 0.560 15.804 1.00 93.38 75 LEU A O 1
ATOM 529 N N . CYS A 1 76 ? -16.628 -1.121 15.140 1.00 93.94 76 CYS A N 1
ATOM 530 C CA . CYS A 1 76 ? -17.134 -1.458 16.456 1.00 93.94 76 CYS A CA 1
ATOM 531 C C . CYS A 1 76 ? -16.105 -2.223 17.292 1.00 93.94 76 CYS A C 1
ATOM 533 O O . CYS A 1 76 ? -15.224 -2.889 16.739 1.00 93.94 76 CYS A O 1
ATOM 535 N N . PRO A 1 77 ? -16.208 -2.169 18.633 1.00 91.62 77 PRO A N 1
ATOM 536 C CA . PRO A 1 77 ? -15.325 -2.933 19.504 1.00 91.62 77 PRO A CA 1
ATOM 537 C C . PRO A 1 77 ? -15.317 -4.424 19.142 1.00 91.62 77 PRO A C 1
ATOM 539 O O . PRO A 1 77 ? -16.363 -5.066 19.093 1.00 91.62 77 PRO A O 1
ATOM 542 N N . GLY A 1 78 ? -14.125 -4.971 18.896 1.00 89.06 78 GLY A N 1
ATOM 543 C CA . GLY A 1 78 ? -13.924 -6.380 18.541 1.00 89.06 78 GLY A CA 1
ATOM 544 C C . GLY A 1 78 ? -14.040 -6.706 17.048 1.00 89.06 78 GLY A C 1
ATOM 545 O O . GLY A 1 78 ? -13.663 -7.811 16.654 1.00 89.06 78 GLY A O 1
ATOM 546 N N . GLU A 1 79 ? -14.492 -5.773 16.208 1.00 91.94 79 GLU A N 1
ATOM 547 C CA . GLU A 1 79 ? -14.525 -5.990 14.762 1.00 91.94 79 GLU A CA 1
ATOM 548 C C . GLU A 1 79 ? -13.155 -5.836 14.091 1.00 91.94 79 GLU A C 1
ATOM 550 O O . GLU A 1 79 ? -12.199 -5.288 14.644 1.00 91.94 79 GLU A O 1
ATOM 555 N N . ARG A 1 80 ? -13.063 -6.352 12.862 1.00 88.88 80 ARG A N 1
ATOM 556 C CA . ARG A 1 80 ? -11.871 -6.306 12.014 1.00 88.88 80 ARG A CA 1
ATOM 557 C C . ARG A 1 80 ? -12.257 -5.813 10.625 1.00 88.88 80 ARG A C 1
ATOM 559 O O . ARG A 1 80 ? -13.294 -6.204 10.103 1.00 88.88 80 ARG A O 1
ATOM 566 N N . SER A 1 81 ? -11.381 -5.027 10.007 1.00 90.50 81 SER A N 1
ATOM 567 C CA . SER A 1 81 ? -11.482 -4.648 8.595 1.00 90.50 81 SER A CA 1
ATOM 568 C C . SER A 1 81 ? -10.212 -5.046 7.864 1.00 90.50 81 SER A C 1
ATOM 570 O O . SER A 1 81 ? -9.118 -4.998 8.426 1.00 90.50 81 SER A O 1
ATOM 572 N N . THR A 1 82 ? -10.351 -5.371 6.584 1.00 90.44 82 THR A N 1
ATOM 573 C CA . THR A 1 82 ? -9.223 -5.440 5.657 1.00 90.44 82 THR A CA 1
ATOM 574 C C . THR A 1 82 ? -9.042 -4.072 5.013 1.00 90.44 82 THR A C 1
ATOM 576 O O . THR A 1 82 ? -10.014 -3.465 4.568 1.00 90.44 82 THR A O 1
ATOM 579 N N . ALA A 1 83 ? -7.803 -3.589 4.975 1.00 89.12 83 ALA A N 1
ATOM 580 C CA . ALA A 1 83 ? -7.424 -2.403 4.221 1.00 89.12 83 ALA A CA 1
ATOM 581 C C . ALA A 1 83 ? -6.552 -2.813 3.031 1.00 89.12 83 ALA A C 1
ATOM 583 O O . ALA A 1 83 ? -5.812 -3.795 3.095 1.00 89.12 83 ALA A O 1
ATOM 584 N N . THR A 1 84 ? -6.632 -2.053 1.947 1.00 90.88 84 THR A N 1
ATOM 585 C CA . THR A 1 84 ? -5.797 -2.240 0.758 1.00 90.88 84 THR A CA 1
ATOM 586 C C . THR A 1 84 ? -5.015 -0.966 0.514 1.00 90.88 84 THR A C 1
ATOM 588 O O . THR A 1 84 ? -5.589 0.117 0.561 1.00 90.88 84 THR A O 1
ATOM 591 N N . VAL A 1 85 ? -3.724 -1.095 0.219 1.00 89.94 85 VAL A N 1
ATOM 592 C CA . VAL A 1 85 ? -2.883 -0.002 -0.273 1.00 89.94 85 VAL A CA 1
ATOM 593 C C . VAL A 1 85 ? -2.270 -0.454 -1.587 1.00 89.94 85 VAL A C 1
ATOM 595 O O . VAL A 1 85 ? -1.730 -1.555 -1.679 1.00 89.94 85 VAL A O 1
ATOM 598 N N . ALA A 1 86 ? -2.378 0.387 -2.605 1.00 92.00 86 ALA A N 1
ATOM 599 C CA . ALA A 1 86 ? -1.789 0.158 -3.907 1.00 92.00 86 ALA A CA 1
ATOM 600 C C . ALA A 1 86 ? -0.578 1.074 -4.085 1.00 92.00 86 ALA A C 1
ATOM 602 O O . ALA A 1 86 ? -0.648 2.275 -3.819 1.00 92.00 86 ALA A O 1
ATOM 603 N N . TYR A 1 87 ? 0.512 0.507 -4.592 1.00 91.06 87 TYR A N 1
ATOM 604 C CA . TYR A 1 87 ? 1.700 1.245 -5.002 1.00 91.06 87 TYR A CA 1
ATOM 605 C C . TYR A 1 87 ? 1.954 1.039 -6.493 1.00 91.06 87 TYR A C 1
ATOM 607 O O . TYR A 1 87 ? 1.785 -0.062 -7.016 1.00 91.06 87 TYR A O 1
ATOM 615 N N . TYR A 1 88 ? 2.387 2.103 -7.161 1.00 92.69 88 TYR A N 1
ATOM 616 C CA . TYR A 1 88 ? 2.816 2.089 -8.553 1.00 92.69 88 TYR A CA 1
ATOM 617 C C . TYR A 1 88 ? 4.340 2.110 -8.617 1.00 92.69 88 TYR A C 1
ATOM 619 O O . TYR A 1 88 ? 4.979 2.915 -7.935 1.00 92.69 88 TYR A O 1
ATOM 627 N N . ASN A 1 89 ? 4.924 1.239 -9.439 1.00 93.62 89 ASN A N 1
ATOM 628 C CA . ASN A 1 89 ? 6.352 1.282 -9.716 1.00 93.62 89 ASN A CA 1
ATOM 629 C C . ASN A 1 89 ? 6.631 2.404 -10.723 1.00 93.62 89 ASN A C 1
ATOM 631 O O . ASN A 1 89 ? 6.424 2.241 -11.923 1.00 93.62 89 ASN A O 1
ATOM 635 N N . SER A 1 90 ? 7.089 3.545 -10.214 1.00 94.69 90 SER A N 1
ATOM 636 C CA . SER A 1 90 ? 7.504 4.695 -11.022 1.00 94.69 90 SER A CA 1
ATOM 637 C C . SER A 1 90 ? 8.978 4.626 -11.434 1.00 94.69 90 SER A C 1
ATOM 639 O O . SER A 1 90 ? 9.482 5.539 -12.091 1.00 94.69 90 SER A O 1
ATOM 641 N N . GLY A 1 91 ? 9.696 3.594 -10.994 1.00 94.94 91 GLY A N 1
ATOM 642 C CA . GLY A 1 91 ? 11.103 3.384 -11.284 1.00 94.94 91 GLY A CA 1
ATOM 643 C C . GLY A 1 91 ? 11.346 2.767 -12.657 1.00 94.94 91 GLY A C 1
ATOM 644 O O . GLY A 1 91 ? 10.436 2.505 -13.440 1.00 94.94 91 GLY A O 1
ATOM 645 N N . SER A 1 92 ? 12.619 2.532 -12.936 1.00 95.00 92 SER A N 1
ATOM 646 C CA . SER A 1 92 ? 13.110 1.808 -14.118 1.00 95.00 92 SER A CA 1
ATOM 647 C C . SER A 1 92 ? 13.453 0.354 -13.793 1.00 95.00 92 SER A C 1
ATOM 649 O O . SER A 1 92 ? 13.612 -0.457 -14.702 1.00 95.00 92 SER A O 1
ATOM 651 N N . LEU A 1 93 ? 13.550 0.015 -12.503 1.00 93.94 93 LEU A N 1
ATOM 652 C CA . LEU A 1 93 ? 13.800 -1.338 -12.017 1.00 93.94 93 LEU A CA 1
ATOM 653 C C . LEU A 1 93 ? 12.505 -1.969 -11.488 1.00 93.94 93 LEU A C 1
ATOM 655 O O . LEU A 1 93 ? 11.746 -1.337 -10.751 1.00 93.94 93 LEU A O 1
ATOM 659 N N . GLY A 1 94 ? 12.253 -3.225 -11.860 1.00 91.44 94 GLY A N 1
ATOM 660 C CA . GLY A 1 94 ? 11.070 -3.982 -11.441 1.00 91.44 94 GLY A CA 1
ATOM 661 C C . GLY A 1 94 ? 11.124 -4.446 -9.981 1.00 91.44 94 GLY A C 1
ATOM 662 O O . GLY A 1 94 ? 12.196 -4.553 -9.396 1.00 91.44 94 GLY A O 1
ATOM 663 N N . TRP A 1 95 ? 9.963 -4.764 -9.402 1.00 91.25 95 TRP A N 1
ATOM 664 C CA . TRP A 1 95 ? 9.877 -5.447 -8.106 1.00 91.25 95 TRP A CA 1
ATOM 665 C C . TRP A 1 95 ? 9.789 -6.951 -8.351 1.00 91.25 95 TRP A C 1
ATOM 667 O O . TR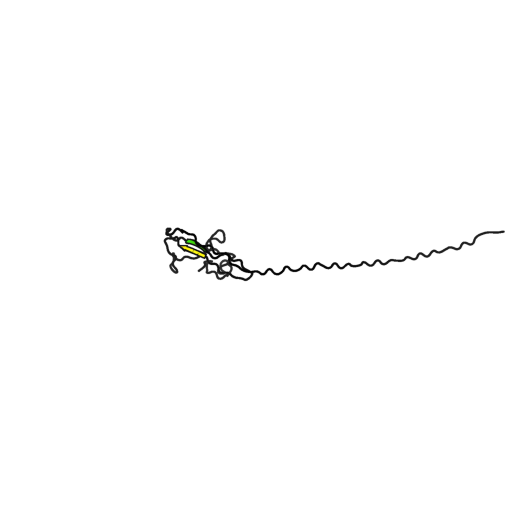P A 1 95 ? 8.781 -7.446 -8.857 1.00 91.25 95 TRP A O 1
ATOM 677 N N . VAL A 1 96 ? 10.856 -7.678 -8.033 1.00 90.75 96 VAL A N 1
ATOM 678 C CA . VAL A 1 96 ? 11.005 -9.092 -8.386 1.00 90.75 96 VAL A CA 1
ATOM 679 C C . VAL A 1 96 ? 11.014 -9.947 -7.131 1.00 90.75 96 VAL A C 1
ATOM 681 O O . VAL A 1 96 ? 11.849 -9.792 -6.242 1.00 90.75 96 VAL A O 1
ATOM 684 N N . ARG A 1 97 ? 10.092 -10.907 -7.063 1.00 86.62 97 ARG A N 1
ATOM 685 C CA . ARG A 1 97 ? 10.022 -11.848 -5.944 1.00 86.62 97 ARG A CA 1
ATOM 686 C C . ARG A 1 97 ? 11.229 -12.790 -5.958 1.00 86.62 97 ARG A C 1
ATOM 688 O O . ARG A 1 97 ? 11.540 -13.391 -6.980 1.00 86.62 97 ARG A O 1
ATOM 695 N N . GLY A 1 98 ? 11.872 -12.961 -4.803 1.00 84.44 98 GLY A N 1
ATOM 696 C CA . GLY A 1 98 ? 12.917 -13.972 -4.602 1.00 84.44 98 GLY A CA 1
ATOM 697 C C . GLY A 1 98 ? 14.292 -13.634 -5.186 1.00 84.44 98 GLY A C 1
ATOM 698 O O . GLY A 1 98 ? 15.190 -14.468 -5.099 1.00 84.44 98 GLY A O 1
ATOM 699 N N . ARG A 1 99 ? 14.494 -12.430 -5.740 1.00 86.94 99 ARG A N 1
ATOM 700 C CA . ARG A 1 99 ? 15.806 -11.982 -6.217 1.00 86.94 99 ARG A CA 1
ATOM 701 C C . ARG A 1 99 ? 16.387 -10.915 -5.297 1.00 86.94 99 ARG A C 1
ATOM 703 O O . ARG A 1 99 ? 15.859 -9.811 -5.190 1.00 86.94 99 ARG A O 1
ATOM 710 N N . MET A 1 100 ? 17.498 -11.250 -4.644 1.00 83.94 100 MET A N 1
ATOM 711 C CA . MET A 1 100 ? 18.209 -10.335 -3.750 1.00 83.94 100 MET A CA 1
ATOM 712 C C . MET A 1 100 ? 18.521 -9.010 -4.460 1.00 83.94 100 MET A C 1
ATOM 714 O O . MET A 1 100 ? 19.052 -9.013 -5.566 1.00 83.94 100 MET A O 1
ATOM 718 N N . GLY A 1 101 ? 18.184 -7.892 -3.817 1.00 86.06 101 GLY A N 1
ATOM 719 C CA . GLY A 1 101 ? 18.391 -6.547 -4.362 1.00 86.06 101 GLY A CA 1
ATOM 720 C C . GLY A 1 101 ? 17.279 -6.035 -5.282 1.00 86.06 101 GLY A C 1
ATOM 721 O O . GLY A 1 101 ? 17.265 -4.844 -5.555 1.00 86.06 101 GLY A O 1
ATOM 722 N N . GLU A 1 102 ? 16.335 -6.882 -5.706 1.00 88.50 102 GLU A N 1
ATOM 723 C CA . GLU A 1 102 ? 15.189 -6.490 -6.550 1.00 88.50 102 GLU A CA 1
ATOM 724 C C . GLU A 1 102 ? 13.827 -6.737 -5.870 1.00 88.50 102 GLU A C 1
ATOM 726 O O . GLU A 1 102 ? 12.785 -6.371 -6.416 1.00 88.50 102 GLU A O 1
ATOM 731 N N . VAL A 1 103 ? 13.804 -7.341 -4.673 1.00 85.75 103 VAL A N 1
ATOM 732 C CA . VAL A 1 103 ? 12.561 -7.547 -3.910 1.00 85.75 103 VAL A CA 1
ATOM 733 C C . VAL A 1 103 ? 12.077 -6.232 -3.300 1.00 85.75 103 VAL A C 1
ATOM 735 O O . VAL A 1 103 ? 12.839 -5.545 -2.620 1.00 85.75 103 VAL A O 1
ATOM 738 N N . ALA A 1 104 ? 10.790 -5.931 -3.468 1.00 85.12 104 ALA A N 1
ATOM 739 C CA . ALA A 1 104 ? 10.117 -4.865 -2.736 1.00 85.12 104 ALA A CA 1
ATOM 740 C C . ALA A 1 104 ? 9.419 -5.432 -1.494 1.00 85.12 104 ALA A C 1
ATOM 742 O O . ALA A 1 104 ? 8.683 -6.413 -1.588 1.00 85.12 104 ALA A O 1
ATOM 743 N N . TYR A 1 105 ? 9.634 -4.789 -0.348 1.00 80.31 105 TYR A N 1
ATOM 744 C CA . TYR A 1 105 ? 8.932 -5.077 0.899 1.00 80.31 105 TYR A CA 1
ATOM 745 C C . TYR A 1 105 ? 8.208 -3.821 1.362 1.00 80.31 105 TYR A C 1
ATOM 747 O O . TYR A 1 105 ? 8.749 -2.719 1.259 1.00 80.31 105 TYR A O 1
ATOM 755 N N . LEU A 1 106 ? 7.003 -3.989 1.896 1.00 79.62 106 LEU A N 1
ATOM 756 C CA . LEU A 1 106 ? 6.306 -2.910 2.582 1.00 79.62 106 LEU A CA 1
ATOM 757 C C . LEU A 1 106 ? 6.815 -2.840 4.018 1.00 79.62 106 LEU A C 1
ATOM 759 O O . LEU A 1 106 ? 6.878 -3.862 4.698 1.00 79.62 106 LEU A O 1
ATOM 763 N N . GLY A 1 107 ? 7.150 -1.642 4.476 1.00 77.81 107 GLY A N 1
ATOM 764 C CA . GLY A 1 107 ? 7.630 -1.390 5.829 1.00 77.81 107 GLY A CA 1
ATOM 765 C C . GLY A 1 107 ? 7.062 -0.088 6.376 1.00 77.81 107 GLY A C 1
ATOM 766 O O . GLY A 1 107 ? 6.412 0.682 5.666 1.00 77.81 107 GLY A O 1
ATOM 767 N N . THR A 1 108 ? 7.303 0.153 7.657 1.00 77.44 108 THR A N 1
ATOM 768 C CA . THR A 1 108 ? 6.996 1.433 8.296 1.00 77.44 108 THR A CA 1
ATOM 769 C C . THR A 1 108 ? 7.990 2.509 7.852 1.00 77.44 108 THR A C 1
ATOM 771 O O . THR A 1 108 ? 9.111 2.211 7.435 1.00 77.44 108 THR A O 1
ATOM 774 N N . TRP A 1 109 ? 7.566 3.772 7.910 1.00 77.75 109 TRP A N 1
ATOM 775 C CA . TRP A 1 109 ? 8.402 4.944 7.642 1.00 77.75 109 TRP A CA 1
ATOM 776 C C . TRP A 1 109 ? 8.127 6.038 8.689 1.00 77.75 109 TRP A C 1
ATOM 778 O O . TRP A 1 109 ? 7.260 5.874 9.545 1.00 77.75 109 TRP A O 1
ATOM 788 N N . GLY A 1 110 ? 8.904 7.125 8.678 1.00 75.38 110 GLY A N 1
ATOM 789 C CA . GLY A 1 110 ? 8.842 8.184 9.695 1.00 75.38 110 GLY A CA 1
ATOM 790 C C . GLY A 1 110 ? 7.533 8.998 9.735 1.00 75.38 110 GLY A C 1
ATOM 791 O O . GLY A 1 110 ? 6.696 8.862 8.843 1.00 75.38 110 GLY A O 1
ATOM 792 N N . PRO A 1 111 ? 7.372 9.899 10.729 1.00 75.81 111 PRO A N 1
ATOM 793 C CA . PRO A 1 111 ? 8.326 10.188 11.807 1.00 75.81 111 PRO A CA 1
ATOM 794 C C . PRO A 1 111 ? 8.393 9.097 12.890 1.00 75.81 111 PRO A C 1
ATOM 796 O O . PRO A 1 111 ? 9.494 8.752 13.298 1.00 75.81 111 PRO A O 1
ATOM 799 N N . GLU A 1 112 ? 7.265 8.490 13.270 1.00 80.38 112 GLU A N 1
ATOM 800 C CA . GLU A 1 112 ? 7.182 7.374 14.226 1.00 80.38 112 GLU A CA 1
ATOM 801 C C . GLU A 1 112 ? 6.348 6.247 13.579 1.00 80.38 112 GLU A C 1
ATOM 803 O O . GLU A 1 112 ? 5.278 6.537 13.039 1.00 80.38 112 GLU A O 1
ATOM 808 N N . PRO A 1 113 ? 6.800 4.980 13.573 1.00 74.12 113 PRO A N 1
ATOM 809 C CA . PRO A 1 113 ? 7.948 4.450 14.308 1.00 74.12 113 PRO A CA 1
ATOM 810 C C . PRO A 1 113 ? 9.301 4.646 13.600 1.00 74.12 113 PRO A C 1
ATOM 812 O O . PRO A 1 113 ? 10.339 4.288 14.146 1.00 74.12 113 PRO A O 1
ATOM 815 N N . GLY A 1 114 ? 9.324 5.196 12.383 1.00 81.06 114 GLY A N 1
ATOM 816 C CA . GLY A 1 114 ? 10.534 5.272 11.561 1.00 81.06 114 GLY A CA 1
ATOM 817 C C . GLY A 1 114 ? 10.671 4.084 10.609 1.00 81.06 114 GLY A C 1
ATOM 818 O O . GLY A 1 114 ? 9.798 3.224 10.536 1.00 81.06 114 GLY A O 1
ATOM 819 N N . GLN A 1 115 ? 11.759 4.066 9.839 1.00 84.00 115 GLN A N 1
ATOM 820 C CA . GLN A 1 115 ? 11.978 3.059 8.798 1.00 84.00 115 GLN A CA 1
ATOM 821 C C . GLN A 1 115 ? 12.084 1.641 9.379 1.00 84.00 115 GLN A C 1
ATOM 823 O O . GLN A 1 115 ? 12.972 1.386 10.194 1.00 84.00 115 GLN A O 1
ATOM 828 N N . ASP A 1 116 ? 11.215 0.730 8.922 1.00 77.88 116 ASP A N 1
ATOM 829 C CA . ASP A 1 116 ? 11.198 -0.700 9.289 1.00 77.88 116 ASP A CA 1
ATOM 830 C C . ASP A 1 116 ? 11.173 -0.959 10.812 1.00 77.88 116 ASP A C 1
ATOM 832 O O . ASP A 1 116 ? 11.693 -1.957 11.320 1.00 77.88 116 ASP A O 1
ATOM 836 N N . ARG A 1 117 ? 10.593 -0.030 11.575 1.00 78.62 117 ARG A N 1
ATOM 837 C CA . ARG A 1 117 ? 10.541 -0.094 13.036 1.00 78.62 117 ARG A CA 1
ATOM 838 C C . ARG A 1 117 ? 9.234 -0.680 13.553 1.00 78.62 117 ARG A C 1
ATOM 840 O O . ARG A 1 117 ? 8.179 -0.552 12.926 1.00 78.62 117 ARG A O 1
ATOM 847 N N . VAL A 1 118 ? 9.340 -1.291 14.735 1.00 77.12 118 VAL A N 1
ATOM 848 C CA . VAL A 1 118 ? 8.214 -1.812 15.520 1.00 77.12 118 VAL A CA 1
ATOM 849 C C . VAL A 1 118 ? 7.236 -0.690 15.851 1.00 77.12 118 VAL A C 1
ATOM 851 O O . VAL A 1 118 ? 7.652 0.415 16.185 1.00 77.12 118 VAL A O 1
ATOM 854 N N . THR A 1 119 ? 5.938 -0.975 15.783 1.00 75.00 119 THR A N 1
ATOM 855 C CA . THR A 1 119 ? 4.885 -0.025 16.157 1.00 75.00 119 THR A CA 1
ATOM 856 C C . THR A 1 119 ? 4.051 -0.586 17.307 1.00 75.00 119 THR A C 1
ATOM 858 O O . THR A 1 119 ? 3.833 -1.797 17.371 1.00 75.00 119 THR A O 1
ATOM 861 N N . PRO A 1 120 ? 3.507 0.265 18.196 1.00 76.00 120 PRO A N 1
ATOM 862 C CA . PRO A 1 120 ? 2.486 -0.158 19.152 1.00 76.00 120 PRO A CA 1
ATOM 863 C C . PRO A 1 120 ? 1.240 -0.776 18.496 1.00 76.00 120 PRO A C 1
ATOM 865 O O . PRO A 1 120 ? 0.470 -1.454 19.168 1.00 76.00 120 PRO A O 1
ATOM 868 N N . LEU A 1 121 ? 1.026 -0.546 17.194 1.00 74.00 121 LEU A N 1
ATOM 869 C CA . LEU A 1 121 ? -0.111 -1.084 16.444 1.00 74.00 121 LEU A CA 1
ATOM 870 C C . LEU A 1 121 ? 0.066 -2.555 16.034 1.00 74.00 121 LEU A C 1
ATOM 872 O O . LEU A 1 121 ? -0.917 -3.205 15.677 1.00 74.00 121 LEU A O 1
ATOM 876 N N . GLY A 1 122 ? 1.289 -3.092 16.053 1.00 78.06 122 GLY A N 1
ATOM 877 C CA . GLY A 1 122 ? 1.534 -4.450 15.584 1.00 78.06 122 GLY A CA 1
ATOM 878 C C . GLY A 1 122 ? 2.985 -4.796 15.273 1.00 78.06 122 GLY A C 1
ATOM 879 O O . GLY A 1 122 ? 3.863 -3.936 15.239 1.00 78.06 122 GLY A O 1
ATOM 880 N N . GLY A 1 123 ? 3.208 -6.085 15.038 1.00 82.38 123 GLY A N 1
ATOM 881 C CA . GLY A 1 123 ? 4.510 -6.655 14.733 1.00 82.38 123 GLY A CA 1
ATOM 882 C C . GLY A 1 123 ? 4.537 -8.180 14.828 1.00 82.38 123 GLY A C 1
ATOM 883 O O . GLY A 1 123 ? 3.505 -8.865 14.842 1.00 82.38 123 GLY A O 1
ATOM 884 N N . ASP A 1 124 ? 5.754 -8.705 14.824 1.00 84.94 124 ASP A N 1
ATOM 885 C CA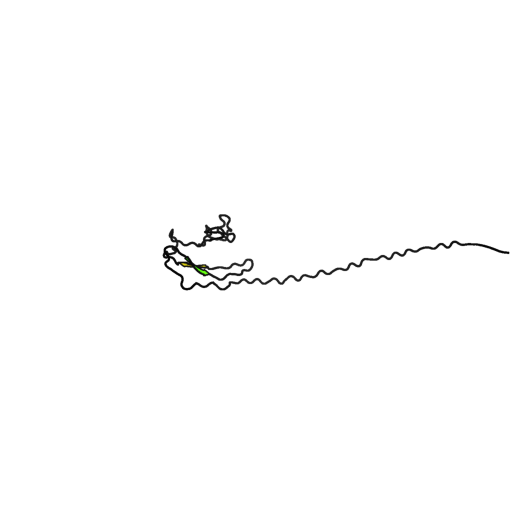 . ASP A 1 124 ? 6.057 -10.136 14.842 1.00 84.94 124 ASP A CA 1
ATOM 886 C C . ASP A 1 124 ? 6.174 -10.701 16.271 1.00 84.94 124 ASP A C 1
ATOM 888 O O . ASP A 1 124 ? 6.479 -11.879 16.450 1.00 84.94 124 ASP A O 1
ATOM 892 N N . GLY A 1 125 ? 5.936 -9.877 17.298 1.00 86.94 125 GLY A N 1
ATOM 893 C CA . GLY A 1 125 ? 6.138 -10.247 18.700 1.00 86.94 125 GLY A CA 1
ATOM 894 C C . GLY A 1 125 ? 7.595 -10.145 19.162 1.00 86.94 125 GLY A C 1
ATOM 895 O O . GLY A 1 125 ? 7.885 -10.396 20.332 1.00 86.94 125 GLY A O 1
ATOM 896 N N . ALA A 1 126 ? 8.524 -9.784 18.271 1.00 84.12 126 ALA A N 1
ATOM 897 C CA . ALA A 1 126 ? 9.921 -9.551 18.600 1.00 84.12 126 ALA A CA 1
ATOM 898 C C . ALA A 1 126 ? 10.197 -8.055 18.809 1.00 84.12 126 ALA A C 1
ATOM 900 O O . ALA A 1 126 ? 9.397 -7.185 18.457 1.00 84.12 126 ALA A O 1
ATOM 901 N N . ALA A 1 127 ? 11.351 -7.752 19.414 1.00 80.62 127 ALA A N 1
ATOM 902 C CA . ALA A 1 127 ? 11.841 -6.386 19.633 1.00 80.62 127 ALA A CA 1
ATOM 903 C C . ALA A 1 127 ? 10.828 -5.436 20.318 1.00 80.62 127 ALA A C 1
ATOM 905 O O . ALA A 1 127 ? 10.843 -4.232 20.078 1.00 80.62 127 ALA A O 1
ATOM 906 N N . GLY A 1 128 ? 9.952 -5.976 21.176 1.00 81.94 128 GLY A N 1
ATOM 907 C CA . GLY A 1 128 ? 8.936 -5.209 21.905 1.00 81.94 128 GLY A CA 1
ATOM 908 C C . GLY A 1 128 ? 7.658 -4.910 21.116 1.00 81.94 128 GLY A C 1
ATOM 909 O O . GLY A 1 128 ? 6.797 -4.198 21.629 1.00 81.94 128 GLY A O 1
ATOM 910 N N . SER A 1 129 ? 7.507 -5.444 19.900 1.00 84.50 129 SER A N 1
ATOM 911 C CA . SER A 1 129 ? 6.265 -5.316 19.138 1.00 84.50 129 SER A CA 1
ATOM 912 C C . SER A 1 129 ? 5.163 -6.254 19.650 1.00 84.50 129 SER A C 1
ATOM 914 O O . SER A 1 129 ? 5.457 -7.342 20.153 1.00 84.50 129 SER A O 1
ATOM 916 N N . PRO A 1 130 ? 3.879 -5.886 19.505 1.00 86.69 130 PRO A N 1
ATOM 917 C CA . PRO A 1 130 ? 2.776 -6.823 19.697 1.00 86.69 130 PRO A CA 1
ATOM 918 C C . PRO A 1 130 ? 2.807 -7.950 18.653 1.00 86.69 130 PRO A C 1
ATOM 920 O O . PRO A 1 130 ? 3.072 -7.697 17.485 1.00 86.69 130 PRO A O 1
ATOM 923 N N . ALA A 1 131 ? 2.461 -9.183 19.036 1.00 86.50 131 ALA A N 1
ATOM 924 C CA . ALA A 1 131 ? 2.366 -10.319 18.112 1.00 86.50 131 ALA A CA 1
ATOM 925 C C . ALA A 1 131 ? 1.033 -10.308 17.336 1.00 86.50 131 ALA A C 1
ATOM 927 O O . ALA A 1 131 ? 0.123 -11.084 17.621 1.00 86.50 131 ALA A O 1
ATOM 928 N N . THR A 1 132 ? 0.896 -9.408 16.359 1.00 79.94 132 THR A N 1
ATOM 929 C CA . THR A 1 132 ? -0.335 -9.246 15.555 1.00 79.94 132 THR A CA 1
ATOM 930 C C . THR A 1 132 ? -0.318 -10.032 14.244 1.00 79.94 132 THR A C 1
ATOM 932 O O . THR A 1 132 ? -1.211 -9.870 13.414 1.00 79.94 132 THR A O 1
ATOM 935 N N . GLY A 1 133 ? 0.681 -10.899 14.054 1.00 77.44 133 GLY A N 1
ATOM 936 C CA . GLY A 1 133 ? 0.838 -11.712 12.848 1.00 77.44 133 GLY A CA 1
ATOM 937 C C . GLY A 1 133 ? 1.558 -10.990 11.710 1.00 77.44 133 GLY A C 1
ATOM 938 O O . GLY A 1 133 ? 1.490 -11.448 10.570 1.00 77.44 133 GLY A O 1
ATOM 939 N N . TRP A 1 134 ? 2.246 -9.878 11.996 1.00 76.44 134 TRP A N 1
ATOM 940 C CA . TRP A 1 134 ? 3.109 -9.257 10.996 1.00 76.44 134 TRP A CA 1
ATOM 941 C C . TRP A 1 134 ? 4.340 -10.140 10.744 1.00 76.44 134 TRP A C 1
ATOM 943 O O . TRP A 1 134 ? 4.871 -10.743 11.682 1.00 76.44 134 TRP A O 1
ATOM 953 N N . PRO A 1 135 ? 4.821 -10.216 9.495 1.00 74.56 135 PRO A N 1
ATOM 954 C CA . PRO A 1 135 ? 6.069 -10.897 9.186 1.00 74.56 135 PRO A CA 1
ATOM 955 C C . PRO A 1 135 ? 7.281 -10.221 9.835 1.00 74.56 135 PRO A C 1
ATOM 957 O O . PRO A 1 135 ? 7.254 -9.050 10.233 1.00 74.56 135 PRO A O 1
ATOM 960 N N . ARG A 1 136 ? 8.368 -10.994 9.931 1.00 75.12 136 ARG A N 1
ATOM 961 C CA . ARG A 1 136 ? 9.591 -10.601 10.635 1.00 75.12 136 ARG A CA 1
ATOM 962 C C . ARG A 1 136 ? 10.121 -9.253 10.142 1.00 75.12 136 ARG A C 1
ATOM 964 O O . ARG A 1 136 ? 10.096 -8.983 8.942 1.00 75.12 136 ARG A O 1
ATOM 971 N N . TYR A 1 137 ? 10.648 -8.451 11.069 1.00 71.06 137 TYR A N 1
ATOM 972 C CA . TYR A 1 137 ? 11.124 -7.075 10.830 1.00 71.06 137 TYR A CA 1
ATOM 973 C C . TYR A 1 137 ? 10.014 -6.040 10.589 1.00 71.06 137 TYR A C 1
ATOM 975 O O . TYR A 1 137 ? 10.295 -4.957 10.086 1.00 71.06 137 TYR A O 1
ATOM 983 N N . ASN A 1 138 ? 8.768 -6.345 10.968 1.00 67.12 138 ASN A N 1
ATOM 984 C CA . ASN A 1 138 ? 7.605 -5.468 10.767 1.00 67.12 138 ASN A CA 1
ATOM 985 C C . ASN A 1 138 ? 7.395 -5.098 9.293 1.00 67.12 138 ASN A C 1
ATOM 987 O O . ASN A 1 138 ? 6.986 -3.982 8.967 1.00 67.12 138 ASN A O 1
ATOM 991 N N . ARG A 1 139 ? 7.690 -6.051 8.405 1.00 70.31 139 ARG A N 1
ATOM 992 C CA . ARG A 1 139 ? 7.487 -5.907 6.967 1.00 70.31 139 ARG A CA 1
ATOM 993 C C . ARG A 1 139 ? 6.287 -6.727 6.539 1.00 70.31 139 ARG A C 1
ATOM 995 O O . ARG A 1 139 ? 6.209 -7.900 6.880 1.00 70.31 139 ARG A O 1
ATOM 1002 N N . ILE A 1 140 ? 5.360 -6.136 5.793 1.00 64.00 140 ILE A N 1
ATOM 1003 C CA . ILE A 1 140 ? 4.241 -6.886 5.206 1.00 64.00 140 ILE A CA 1
ATOM 1004 C C . ILE A 1 140 ? 4.818 -7.710 4.039 1.00 64.00 140 ILE A C 1
ATOM 1006 O O . ILE A 1 140 ? 5.562 -7.170 3.215 1.00 64.00 140 ILE A O 1
ATOM 1010 N N . ALA A 1 141 ? 4.547 -9.018 4.040 1.00 55.09 141 ALA A N 1
ATOM 1011 C CA . ALA A 1 141 ? 5.110 -10.017 3.124 1.00 55.09 141 ALA A CA 1
ATOM 1012 C C . ALA A 1 141 ? 4.275 -10.185 1.854 1.00 55.09 141 ALA A C 1
ATOM 1014 O O . ALA A 1 141 ? 3.042 -9.985 1.930 1.00 55.09 141 ALA A O 1
#

Secondary structure (DSSP, 8-state):
-------PPP-PPP--------------PPP--PPPP------EE---BPPPSS----BSS--EEEEEEPPPEE--TT------EEEEE-BSS---TT-TTT---B---TTTT-TT--BTTB-BS-TT--BSSPPGGG-B-

Sequence (141 aa):
MGSRIFSPLVVAAIVFSSLAVWPATRAFAAPTSSAPAAATCVSSVGPGIPHPAGLPAGVSGFHAQWYGQSGYPTLCPGERSTATVAYYNSGSLGWVRGRMGEVAYLGTWGPEPGQDRVTPLGGDGAAGSPATGWPRYNRIA

Foldseek 3Di:
DDDDDDDDDDDDDDDDDDDDDDDDDDDDDDDDDDDPDPPPDDKDFDAWFAADPDQAAAAEDWDKDWGIKTGDIDDDPPDDDDIDTDIDGRHNAAQDPPDPPRHDWAADDDDPPHTLDADCVADCVPPPHDNPPQDHSRIHD

Radius of gyration: 44.02 Å; chains: 1; bounding box: 85×57×135 Å